Protein AF-A0A0D2M5P1-F1 (afdb_monomer)

Structure (mmCIF, N/CA/C/O backbone):
data_AF-A0A0D2M5P1-F1
#
_entry.id   AF-A0A0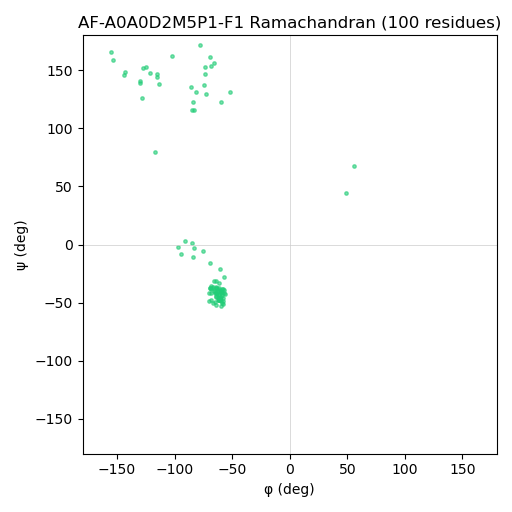D2M5P1-F1
#
loop_
_atom_site.group_PDB
_atom_site.id
_atom_site.type_symbol
_atom_site.label_atom_id
_atom_site.label_alt_id
_atom_site.label_comp_id
_atom_site.label_asym_id
_atom_site.label_entity_id
_atom_site.label_seq_id
_atom_site.pdbx_PDB_ins_code
_atom_site.Cartn_x
_atom_site.Cartn_y
_atom_site.Cartn_z
_atom_site.occupancy
_atom_site.B_iso_or_equiv
_atom_site.auth_seq_id
_atom_site.auth_comp_id
_atom_site.auth_asym_id
_atom_site.auth_atom_id
_atom_site.pdbx_PDB_model_num
ATOM 1 N N . MET A 1 1 ? 23.051 -18.356 -11.219 1.00 58.88 1 MET A N 1
ATOM 2 C CA . MET A 1 1 ? 22.922 -16.891 -11.052 1.00 58.88 1 MET A CA 1
ATOM 3 C C . MET A 1 1 ? 21.450 -16.553 -11.251 1.00 58.88 1 MET A C 1
ATOM 5 O O . MET A 1 1 ? 20.928 -16.833 -12.315 1.00 58.88 1 MET A O 1
ATOM 9 N N . TRP A 1 2 ? 20.755 -16.108 -10.205 1.00 84.94 2 TRP A N 1
ATOM 10 C CA . TRP A 1 2 ? 19.287 -16.011 -10.162 1.00 84.94 2 TRP A CA 1
ATOM 11 C C . TRP A 1 2 ? 18.900 -14.527 -10.010 1.00 84.94 2 TRP A C 1
ATOM 13 O O . TRP A 1 2 ? 18.666 -14.051 -8.899 1.00 84.94 2 TRP A O 1
ATOM 23 N N . GLN A 1 3 ? 18.926 -13.772 -11.113 1.00 93.75 3 GLN A N 1
ATOM 24 C CA . GLN A 1 3 ? 18.680 -12.322 -11.137 1.00 93.75 3 GLN A CA 1
ATOM 25 C C . GLN A 1 3 ? 17.603 -11.949 -12.164 1.00 93.75 3 GLN A C 1
ATOM 27 O O . GLN A 1 3 ? 17.458 -12.617 -13.185 1.00 93.75 3 GLN A O 1
ATOM 32 N N . ALA A 1 4 ? 16.895 -10.851 -11.902 1.00 93.56 4 ALA A N 1
ATOM 33 C CA . ALA A 1 4 ? 15.938 -10.222 -12.804 1.00 93.56 4 ALA A CA 1
ATOM 34 C C . ALA A 1 4 ? 16.333 -8.770 -13.090 1.00 93.56 4 ALA A C 1
ATOM 36 O O . ALA A 1 4 ? 16.881 -8.085 -12.226 1.00 93.56 4 ALA A O 1
ATOM 37 N N . LEU A 1 5 ? 16.023 -8.290 -14.295 1.00 93.56 5 LEU A N 1
ATOM 38 C CA . LEU A 1 5 ? 16.089 -6.871 -14.639 1.00 93.56 5 LEU A CA 1
ATOM 39 C C . LEU A 1 5 ? 14.790 -6.200 -14.174 1.00 93.56 5 LEU A C 1
ATOM 41 O O . LEU A 1 5 ? 13.720 -6.545 -14.667 1.00 93.56 5 LEU A O 1
ATOM 45 N N . VAL A 1 6 ? 14.884 -5.271 -13.227 1.00 94.06 6 VAL A N 1
ATOM 46 C CA . VAL A 1 6 ? 13.742 -4.589 -12.602 1.00 94.06 6 VAL A CA 1
ATOM 47 C C . VAL A 1 6 ? 13.755 -3.111 -12.985 1.00 94.06 6 VAL A C 1
ATOM 49 O O . VAL A 1 6 ? 14.809 -2.472 -13.007 1.00 94.06 6 VAL A O 1
ATOM 52 N N . ASP A 1 7 ? 12.581 -2.567 -13.294 1.00 93.19 7 ASP A N 1
ATOM 53 C CA . ASP A 1 7 ? 12.378 -1.170 -13.679 1.00 93.19 7 ASP A CA 1
ATOM 54 C C . ASP A 1 7 ? 11.054 -0.653 -13.096 1.00 93.19 7 ASP A C 1
ATOM 56 O O . ASP A 1 7 ? 10.110 -1.425 -12.923 1.00 93.19 7 ASP A O 1
ATOM 60 N N . ALA A 1 8 ? 10.998 0.638 -12.774 1.00 90.75 8 ALA A N 1
ATOM 61 C CA . ALA A 1 8 ? 9.830 1.317 -12.214 1.00 90.75 8 ALA A CA 1
ATOM 62 C C . ALA A 1 8 ? 9.867 2.818 -12.573 1.00 90.75 8 ALA A C 1
ATOM 64 O O . ALA A 1 8 ? 10.943 3.348 -12.874 1.00 90.75 8 ALA A O 1
ATOM 65 N N . PRO A 1 9 ? 8.733 3.547 -12.549 1.00 89.94 9 PRO A N 1
ATOM 66 C CA . PRO A 1 9 ? 8.713 4.968 -12.909 1.00 89.94 9 PRO A CA 1
ATOM 67 C C . PRO A 1 9 ? 9.666 5.817 -12.056 1.00 89.94 9 PRO A C 1
ATOM 69 O O . PRO A 1 9 ? 10.407 6.641 -12.592 1.00 89.94 9 PRO A O 1
ATOM 72 N N . ASP A 1 10 ? 9.708 5.551 -10.753 1.00 90.56 10 ASP A N 1
ATOM 73 C CA . ASP A 1 10 ? 10.474 6.255 -9.720 1.00 90.56 10 ASP A CA 1
ATOM 74 C C . ASP A 1 10 ? 11.880 5.678 -9.474 1.00 90.56 10 ASP A C 1
ATOM 76 O O . ASP A 1 10 ? 12.612 6.174 -8.620 1.00 90.56 10 ASP A O 1
ATOM 80 N N . MET A 1 11 ? 12.293 4.662 -10.239 1.00 90.19 11 MET A N 1
ATOM 81 C CA . MET A 1 11 ? 13.579 3.984 -10.067 1.00 90.19 11 MET A CA 1
ATOM 82 C C . MET A 1 11 ? 14.400 3.983 -11.362 1.00 90.19 11 MET A C 1
ATOM 84 O O . MET A 1 11 ? 13.867 4.029 -12.473 1.00 90.19 11 MET A O 1
ATOM 88 N N . VAL A 1 12 ? 15.726 3.923 -11.236 1.00 91.31 12 VAL A N 1
ATOM 89 C CA . VAL A 1 12 ? 16.615 3.620 -12.364 1.00 91.31 12 VAL A CA 1
ATOM 90 C C . VAL A 1 12 ? 16.647 2.105 -12.566 1.00 91.31 12 VAL A C 1
ATOM 92 O O . VAL A 1 12 ? 16.835 1.353 -11.611 1.00 91.31 12 VAL A O 1
ATOM 95 N N . ARG A 1 13 ? 16.471 1.657 -13.811 1.00 94.25 13 ARG A N 1
ATOM 96 C CA . ARG A 1 13 ? 16.515 0.241 -14.188 1.00 94.25 13 ARG A CA 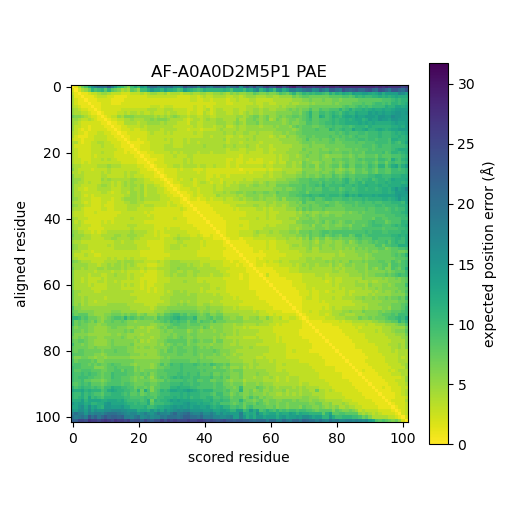1
ATOM 97 C C . ARG A 1 13 ? 17.791 -0.435 -13.681 1.00 94.25 13 ARG A C 1
ATOM 99 O O . ARG A 1 13 ? 18.889 0.050 -13.941 1.00 94.25 13 ARG A O 1
ATOM 106 N N . GLY A 1 14 ? 17.650 -1.590 -13.034 1.00 93.56 14 GLY A N 1
ATOM 107 C CA . GLY A 1 14 ? 18.778 -2.318 -12.456 1.00 93.56 14 GLY A CA 1
ATOM 108 C C . GLY A 1 14 ? 18.522 -3.812 -12.300 1.00 93.56 14 GLY A C 1
ATOM 109 O O . GLY A 1 14 ? 17.394 -4.287 -12.404 1.00 93.56 14 GLY A O 1
ATOM 110 N N . GLN A 1 15 ? 19.587 -4.577 -12.066 1.00 94.50 15 GLN A N 1
ATOM 111 C CA . GLN A 1 15 ? 19.484 -6.010 -11.793 1.00 94.50 15 GLN A CA 1
ATOM 112 C C . GLN A 1 15 ? 19.241 -6.261 -10.300 1.00 94.50 15 GLN A C 1
ATOM 114 O O . GLN A 1 15 ? 19.906 -5.680 -9.444 1.00 94.50 15 GLN A O 1
ATOM 119 N N . MET A 1 16 ? 18.319 -7.165 -9.975 1.00 94.62 16 MET A N 1
ATOM 120 C CA . MET A 1 16 ? 18.005 -7.567 -8.605 1.00 94.62 16 MET A CA 1
ATOM 121 C C . MET A 1 16 ? 18.003 -9.088 -8.466 1.00 94.62 16 MET A C 1
ATOM 123 O O . MET A 1 16 ? 17.543 -9.813 -9.342 1.00 94.62 16 MET A O 1
ATOM 127 N N . ASN A 1 17 ? 18.521 -9.583 -7.343 1.00 95.50 17 ASN A N 1
ATOM 128 C CA . ASN A 1 17 ? 18.492 -11.006 -7.015 1.00 95.50 17 ASN A CA 1
ATOM 129 C C . ASN A 1 17 ? 17.077 -11.418 -6.579 1.00 95.50 17 ASN A C 1
ATOM 131 O O . ASN A 1 17 ? 16.467 -10.720 -5.766 1.00 95.50 17 ASN A O 1
ATOM 135 N N . PHE A 1 18 ? 16.591 -12.572 -7.046 1.00 93.75 18 PHE A N 1
ATOM 136 C CA . PHE A 1 18 ? 15.265 -13.082 -6.684 1.00 93.75 18 PHE A CA 1
ATOM 137 C C . PHE A 1 18 ? 15.071 -13.255 -5.172 1.00 93.75 18 PHE A C 1
ATOM 139 O O . PHE A 1 18 ? 13.967 -13.057 -4.686 1.00 93.75 18 PHE A O 1
ATOM 146 N N . LYS A 1 19 ? 16.136 -13.504 -4.394 1.00 94.19 19 LYS A N 1
ATOM 147 C CA . LYS A 1 19 ? 16.048 -13.580 -2.919 1.00 94.19 19 LYS A CA 1
ATOM 148 C C . LYS A 1 19 ? 15.558 -12.287 -2.247 1.00 94.19 19 LYS A C 1
ATOM 150 O O . LYS A 1 19 ? 15.130 -12.329 -1.101 1.00 94.19 19 LYS A O 1
ATOM 155 N N . ARG A 1 20 ? 15.667 -11.136 -2.922 1.00 93.19 20 ARG A N 1
ATOM 156 C CA . ARG A 1 20 ? 15.208 -9.827 -2.419 1.00 93.19 20 ARG A CA 1
ATOM 157 C C . ARG A 1 20 ? 13.821 -9.439 -2.937 1.00 93.19 20 ARG A C 1
ATOM 159 O O . ARG A 1 20 ? 13.343 -8.362 -2.596 1.00 93.19 20 ARG A O 1
ATOM 166 N N . LEU A 1 21 ? 13.220 -10.264 -3.792 1.00 92.81 21 LEU A N 1
ATOM 167 C CA . LEU A 1 21 ? 11.960 -9.979 -4.463 1.00 92.81 21 LEU A CA 1
ATOM 168 C C . LEU A 1 21 ? 10.889 -10.964 -4.000 1.00 92.81 21 LEU A C 1
ATOM 170 O O . LEU A 1 21 ? 11.148 -12.142 -3.773 1.00 92.81 21 LEU A O 1
ATOM 174 N N . THR A 1 22 ? 9.662 -10.476 -3.894 1.00 93.38 22 THR A N 1
ATOM 175 C CA . THR A 1 22 ? 8.474 -11.307 -3.713 1.00 93.38 22 THR A CA 1
ATOM 176 C C . THR A 1 22 ? 7.478 -10.881 -4.775 1.00 93.38 22 THR A C 1
ATOM 178 O O . THR A 1 22 ? 7.219 -9.687 -4.924 1.00 93.38 22 THR A O 1
ATOM 181 N N . LEU A 1 23 ? 6.989 -11.841 -5.556 1.00 92.94 23 LEU A N 1
ATOM 182 C CA . LEU A 1 23 ? 6.065 -11.562 -6.648 1.00 92.94 23 LEU A CA 1
ATOM 183 C C . LEU A 1 23 ? 4.677 -11.230 -6.097 1.00 92.94 23 LEU A C 1
ATOM 185 O O . LEU A 1 23 ? 4.270 -11.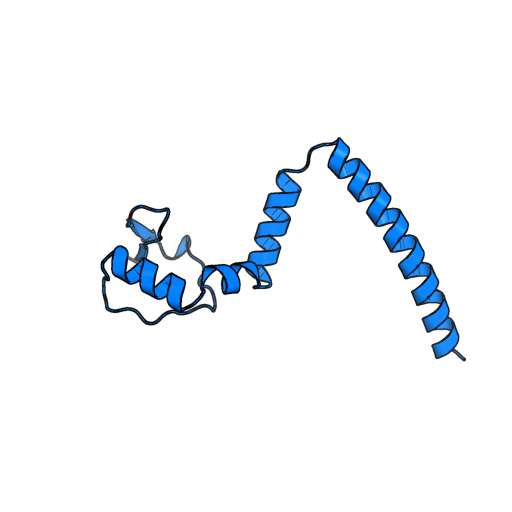744 -5.056 1.00 92.94 23 LEU A O 1
ATOM 189 N N . THR A 1 24 ? 3.974 -10.351 -6.801 1.00 93.06 24 THR A N 1
ATOM 190 C CA . THR A 1 24 ? 2.567 -10.030 -6.555 1.00 93.06 24 THR A CA 1
ATOM 191 C C . THR A 1 24 ? 1.702 -10.745 -7.592 1.00 93.06 24 THR A C 1
ATOM 193 O O . THR A 1 24 ? 2.191 -11.138 -8.649 1.00 93.06 24 THR A O 1
ATOM 196 N N . ASP A 1 25 ? 0.403 -10.870 -7.322 1.00 91.50 25 ASP A N 1
ATOM 197 C CA . ASP A 1 25 ? -0.549 -11.473 -8.270 1.00 91.50 25 ASP A CA 1
ATOM 198 C C . ASP A 1 25 ? -0.907 -10.535 -9.443 1.00 91.50 25 ASP A C 1
ATOM 200 O O . ASP A 1 25 ? -1.627 -10.915 -10.365 1.00 91.50 25 ASP A O 1
ATOM 204 N N . ILE A 1 26 ? -0.431 -9.284 -9.416 1.00 93.75 26 ILE A N 1
ATOM 205 C CA . ILE A 1 26 ? -0.718 -8.281 -10.445 1.00 93.75 26 ILE A CA 1
ATOM 206 C C . ILE A 1 26 ? 0.275 -8.459 -11.589 1.00 93.75 26 ILE A C 1
ATOM 208 O O . ILE A 1 26 ? 1.471 -8.222 -11.430 1.00 93.75 26 ILE A O 1
ATOM 212 N N . THR A 1 27 ? -0.237 -8.822 -12.760 1.00 93.25 27 THR A N 1
ATOM 213 C CA . THR A 1 27 ? 0.556 -9.018 -13.974 1.00 93.25 27 THR A CA 1
ATOM 214 C C . THR A 1 27 ? 0.176 -7.995 -15.044 1.00 93.25 27 THR A C 1
ATOM 216 O O . THR A 1 27 ? -0.971 -7.550 -15.125 1.00 93.25 27 THR A O 1
ATOM 219 N N . ILE A 1 28 ? 1.161 -7.592 -15.847 1.00 93.12 28 ILE A N 1
ATOM 220 C CA . ILE A 1 28 ? 0.983 -6.755 -17.037 1.00 93.12 28 ILE A CA 1
ATOM 221 C C . ILE A 1 28 ? 1.699 -7.415 -18.206 1.00 93.12 28 ILE A C 1
ATOM 223 O O . ILE A 1 28 ? 2.808 -7.925 -18.039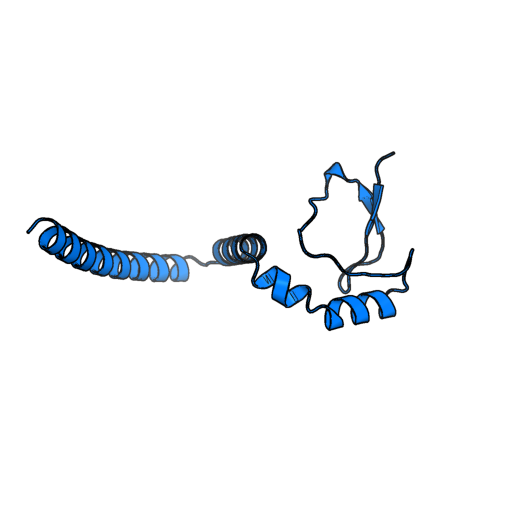 1.00 93.12 28 ILE A O 1
ATOM 227 N N . ASP A 1 29 ? 1.071 -7.401 -19.377 1.00 92.75 29 ASP A N 1
ATOM 228 C CA . ASP A 1 29 ? 1.698 -7.908 -20.591 1.00 92.75 29 ASP A CA 1
ATOM 229 C C . ASP A 1 29 ? 2.574 -6.817 -21.217 1.00 92.75 29 ASP A C 1
ATOM 231 O O . ASP A 1 29 ? 2.118 -5.701 -21.481 1.00 92.75 29 ASP A O 1
ATOM 235 N N . ILE A 1 30 ? 3.859 -7.123 -21.390 1.00 93.12 30 ILE A N 1
ATOM 236 C CA . ILE A 1 30 ? 4.875 -6.197 -21.892 1.00 93.12 30 ILE A CA 1
ATOM 237 C C . ILE A 1 30 ? 5.876 -6.945 -22.780 1.00 93.12 30 ILE A C 1
ATOM 239 O O . ILE A 1 30 ? 6.226 -8.093 -22.494 1.00 93.12 30 ILE A O 1
ATOM 243 N N . PRO A 1 31 ? 6.413 -6.298 -23.832 1.00 91.94 31 PRO A N 1
ATOM 244 C CA . PRO A 1 31 ? 7.443 -6.912 -24.659 1.00 91.94 31 PRO A CA 1
ATOM 245 C C . PRO A 1 31 ? 8.731 -7.132 -23.857 1.00 91.94 31 PRO A C 1
ATOM 247 O O . PRO 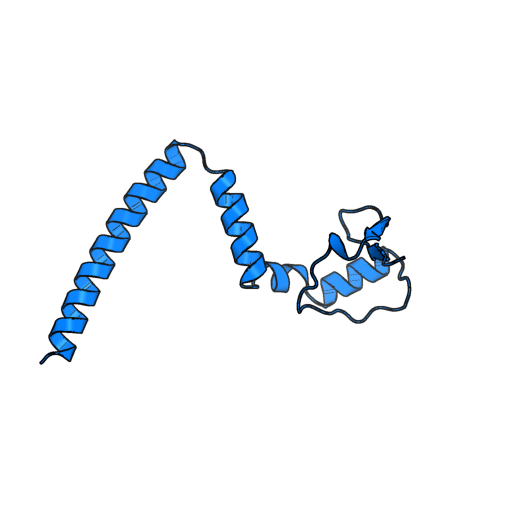A 1 31 ? 9.016 -6.425 -22.887 1.00 91.94 31 PRO A O 1
ATOM 250 N N . ARG A 1 32 ? 9.559 -8.088 -24.293 1.00 90.88 32 ARG A N 1
ATOM 251 C CA . ARG A 1 32 ? 10.858 -8.370 -23.667 1.00 90.88 32 ARG A CA 1
ATOM 252 C C . ARG A 1 32 ? 11.758 -7.128 -23.717 1.00 90.88 32 ARG A C 1
ATOM 254 O O . ARG A 1 32 ? 12.075 -6.637 -24.792 1.00 90.88 32 ARG A O 1
ATOM 261 N N . VAL A 1 33 ? 12.215 -6.674 -22.546 1.00 90.00 33 VAL A N 1
ATOM 262 C CA . VAL A 1 33 ? 13.070 -5.479 -22.367 1.00 90.00 33 VAL A CA 1
ATOM 263 C C . VAL A 1 33 ? 12.422 -4.214 -22.971 1.00 90.00 33 VAL A C 1
ATOM 265 O O . VAL A 1 33 ? 12.927 -3.645 -23.940 1.00 90.00 33 VAL A O 1
ATOM 268 N N . PRO A 1 34 ? 11.305 -3.726 -22.400 1.00 91.38 34 PRO A N 1
ATOM 269 C CA . PRO A 1 34 ? 10.636 -2.532 -22.911 1.00 91.38 34 PRO A CA 1
ATOM 270 C C . PRO A 1 34 ? 11.474 -1.269 -22.655 1.00 91.38 34 PRO A C 1
ATOM 272 O O . PRO A 1 34 ? 12.336 -1.240 -21.773 1.00 91.38 34 PRO A O 1
ATOM 275 N N . LYS A 1 35 ? 11.205 -0.176 -23.379 1.00 92.25 35 LYS A N 1
ATOM 276 C CA . LYS A 1 35 ? 11.701 1.162 -23.001 1.00 92.25 35 LYS A CA 1
ATOM 277 C C . LYS A 1 35 ? 10.905 1.685 -21.799 1.00 92.25 35 LYS A C 1
ATOM 279 O O . LYS A 1 35 ? 9.737 1.339 -21.639 1.00 92.25 35 LYS A O 1
ATOM 284 N N . LYS A 1 36 ? 11.507 2.562 -20.985 1.00 92.31 36 LYS A N 1
ATOM 285 C CA . LYS A 1 36 ? 10.867 3.092 -19.765 1.00 92.31 36 LYS A CA 1
ATOM 286 C C . LYS A 1 36 ? 9.525 3.782 -20.049 1.00 92.31 36 LYS A C 1
ATOM 288 O O . LYS A 1 36 ? 8.568 3.558 -19.322 1.00 92.31 36 LYS A O 1
ATOM 293 N N . LYS A 1 37 ? 9.425 4.530 -21.155 1.00 92.94 37 LYS A N 1
ATOM 294 C CA . LYS A 1 37 ? 8.170 5.165 -21.597 1.00 92.94 37 LYS A CA 1
ATOM 295 C C . LYS A 1 37 ? 7.043 4.142 -21.811 1.00 92.94 37 LYS A C 1
ATOM 297 O O . LYS A 1 37 ? 5.978 4.280 -21.229 1.00 92.94 37 LYS A O 1
ATOM 302 N N . THR A 1 38 ? 7.312 3.080 -22.570 1.00 93.06 38 THR A N 1
ATOM 303 C CA . THR A 1 38 ? 6.338 2.011 -22.850 1.00 93.06 38 THR A CA 1
ATOM 304 C C . THR A 1 38 ? 5.916 1.268 -21.583 1.00 93.06 38 THR A C 1
ATOM 306 O O . THR A 1 38 ? 4.750 0.916 -21.441 1.00 93.06 38 THR A O 1
ATOM 309 N N . LEU A 1 39 ? 6.849 1.049 -20.649 1.00 92.44 39 LEU A N 1
ATOM 310 C CA . LEU A 1 39 ? 6.547 0.425 -19.360 1.00 92.44 39 LEU A CA 1
ATOM 311 C C . LEU A 1 39 ? 5.596 1.287 -18.518 1.00 92.44 39 LEU A C 1
ATOM 313 O O . LEU A 1 39 ? 4.637 0.758 -17.966 1.00 92.44 39 LEU A O 1
ATOM 317 N N . ILE A 1 40 ? 5.847 2.598 -18.436 1.00 92.62 40 ILE A N 1
ATOM 318 C CA . ILE A 1 40 ? 4.993 3.533 -17.688 1.00 92.62 40 ILE A CA 1
ATOM 319 C C . ILE A 1 40 ? 3.583 3.548 -18.290 1.00 92.62 40 ILE A C 1
ATOM 321 O O . ILE A 1 40 ? 2.617 3.340 -17.563 1.00 92.62 40 ILE A O 1
ATOM 325 N N . GLU A 1 41 ? 3.468 3.675 -19.616 1.00 93.31 41 GLU A N 1
ATOM 326 C CA . GLU A 1 41 ? 2.175 3.648 -20.313 1.00 93.31 41 GLU A CA 1
ATOM 327 C C . GLU A 1 41 ? 1.410 2.334 -20.080 1.00 93.31 41 GLU A C 1
ATOM 329 O O . GLU A 1 41 ? 0.200 2.351 -19.864 1.00 93.31 41 GLU A O 1
ATOM 334 N N . ALA A 1 42 ? 2.091 1.182 -20.106 1.00 93.56 42 ALA A N 1
ATOM 335 C CA . ALA A 1 42 ? 1.467 -0.112 -19.825 1.00 93.56 42 ALA A CA 1
ATOM 336 C C . ALA A 1 42 ? 0.991 -0.215 -18.365 1.00 93.56 42 ALA A C 1
ATOM 338 O O . ALA A 1 42 ? -0.096 -0.729 -18.098 1.00 93.56 42 ALA A O 1
ATOM 339 N N . MET A 1 43 ? 1.781 0.306 -17.424 1.00 92.56 43 MET A N 1
ATOM 340 C CA . MET A 1 43 ? 1.460 0.280 -15.999 1.00 92.56 43 MET A CA 1
ATOM 341 C C . MET A 1 43 ? 0.277 1.194 -15.647 1.00 92.56 43 MET A C 1
ATOM 343 O O . MET A 1 43 ? -0.555 0.820 -14.817 1.00 92.56 43 MET A O 1
ATOM 347 N N . GLU A 1 44 ? 0.181 2.354 -16.300 1.00 92.50 44 GLU A N 1
ATOM 348 C CA . GLU A 1 44 ? -0.955 3.277 -16.197 1.00 92.50 44 GLU A CA 1
ATOM 349 C C . GLU A 1 44 ? -2.220 2.679 -16.824 1.00 92.50 44 GLU A C 1
ATOM 351 O O . GLU A 1 44 ? -3.260 2.643 -16.172 1.00 92.50 44 GLU A O 1
ATOM 356 N N . LYS A 1 45 ? -2.130 2.120 -18.041 1.00 93.62 45 LYS A N 1
ATOM 357 C CA . LYS A 1 45 ? -3.265 1.455 -18.714 1.00 93.62 45 LYS A CA 1
ATOM 358 C C . LYS A 1 45 ? -3.832 0.289 -17.908 1.00 93.62 45 LYS A C 1
ATOM 360 O O . LYS A 1 45 ? -5.040 0.076 -17.898 1.00 93.62 45 LYS A O 1
ATOM 365 N N . ALA A 1 46 ? -2.970 -0.477 -17.245 1.00 92.50 46 ALA A N 1
ATOM 366 C CA . ALA A 1 46 ? -3.384 -1.609 -16.423 1.00 92.50 46 ALA A CA 1
ATOM 367 C C . ALA A 1 46 ? -3.825 -1.214 -15.002 1.00 92.50 46 ALA A C 1
ATOM 369 O O . ALA A 1 46 ? -4.247 -2.092 -14.240 1.00 92.50 46 ALA A O 1
ATOM 370 N N . ASP A 1 47 ? -3.728 0.070 -14.649 1.00 93.12 47 ASP A N 1
ATOM 371 C CA . ASP A 1 47 ? -4.029 0.633 -13.334 1.00 93.12 47 ASP A CA 1
ATOM 372 C C . ASP A 1 47 ? -3.376 -0.135 -12.167 1.00 93.12 47 ASP A C 1
ATOM 374 O O . ASP A 1 47 ? -3.986 -0.467 -11.144 1.00 93.12 47 ASP A O 1
ATOM 378 N N . VAL A 1 48 ? -2.096 -0.484 -12.345 1.00 92.88 48 VAL A N 1
ATOM 379 C CA . VAL A 1 48 ? -1.350 -1.332 -11.399 1.00 92.88 48 VAL A CA 1
ATOM 380 C C . VAL A 1 48 ? -1.264 -0.683 -10.022 1.00 92.88 48 VAL A C 1
ATOM 382 O O . VAL A 1 48 ? -1.370 -1.374 -9.009 1.00 92.88 48 VAL A O 1
ATOM 385 N N . LYS A 1 49 ? -1.100 0.643 -9.968 1.00 90.81 49 LYS A N 1
ATOM 386 C CA . LYS A 1 49 ? -0.952 1.375 -8.708 1.00 90.81 49 LYS A CA 1
ATOM 387 C C . LYS A 1 49 ? -2.222 1.296 -7.864 1.00 90.81 49 LYS A C 1
ATOM 389 O O . LYS A 1 49 ? -2.131 0.914 -6.699 1.00 90.81 49 LYS A O 1
ATOM 394 N N . ASN A 1 50 ? -3.395 1.566 -8.435 1.00 93.12 50 ASN A N 1
ATOM 395 C CA . ASN A 1 50 ? -4.636 1.491 -7.666 1.00 93.12 50 ASN A CA 1
ATOM 396 C C . ASN A 1 50 ? -4.977 0.043 -7.297 1.00 93.12 50 ASN A C 1
ATOM 398 O O . ASN A 1 50 ? -5.416 -0.221 -6.176 1.00 93.12 50 ASN A O 1
ATOM 402 N N . LYS A 1 51 ? -4.718 -0.928 -8.186 1.00 94.25 51 LYS A N 1
ATOM 403 C CA . LYS A 1 51 ? -4.859 -2.361 -7.864 1.00 94.25 51 LYS A CA 1
ATOM 404 C C . LYS A 1 51 ? -3.950 -2.775 -6.707 1.00 94.25 51 LYS A C 1
ATOM 406 O O . LYS A 1 51 ? -4.378 -3.497 -5.809 1.00 94.25 51 LYS A O 1
ATOM 411 N N . TRP A 1 52 ? -2.717 -2.277 -6.678 1.00 93.88 52 TRP A N 1
ATOM 412 C CA . TRP A 1 52 ? -1.790 -2.526 -5.581 1.00 93.88 52 TRP A CA 1
ATOM 413 C C . TRP A 1 52 ? -2.263 -1.883 -4.276 1.00 93.88 52 TRP A C 1
ATOM 415 O O . TRP A 1 52 ? -2.364 -2.571 -3.261 1.00 93.88 52 TRP A O 1
ATOM 425 N N . GLU A 1 53 ? -2.611 -0.596 -4.291 1.00 93.00 53 GLU A N 1
ATOM 426 C CA . GLU A 1 53 ? -3.068 0.134 -3.102 1.00 93.00 53 GLU A CA 1
ATOM 427 C C . GLU A 1 53 ? -4.387 -0.416 -2.543 1.00 93.00 53 GLU A C 1
ATOM 429 O O . GLU A 1 53 ? -4.594 -0.410 -1.328 1.00 93.00 53 GLU A O 1
ATOM 434 N N . SER A 1 54 ? -5.255 -0.943 -3.409 1.00 93.12 54 SER A N 1
ATOM 435 C CA . SER A 1 54 ? -6.495 -1.618 -3.029 1.00 93.12 54 SER A CA 1
ATOM 436 C C . SER A 1 54 ? -6.307 -3.092 -2.673 1.00 93.12 54 SER A C 1
ATOM 438 O O . SER A 1 54 ? -7.219 -3.671 -2.091 1.00 93.12 54 SER A O 1
ATOM 440 N N . SER A 1 55 ? -5.156 -3.716 -2.920 1.00 94.62 55 SER A N 1
ATOM 441 C CA . SER A 1 55 ? -4.905 -5.099 -2.495 1.00 94.62 55 SER A CA 1
ATOM 442 C C . SER A 1 55 ? -4.810 -5.213 -0.966 1.00 94.62 55 SER A C 1
ATOM 444 O O . SER A 1 55 ? -4.444 -4.263 -0.271 1.00 94.62 55 SER A O 1
ATOM 446 N N . SER A 1 56 ? -5.126 -6.383 -0.403 1.00 94.06 56 SER A N 1
ATOM 447 C CA . SER A 1 56 ? -4.998 -6.623 1.046 1.00 94.06 56 SER A CA 1
ATOM 448 C C . SER A 1 56 ? -3.554 -6.427 1.530 1.00 94.06 56 SER A C 1
ATOM 450 O O . SER A 1 56 ? -3.321 -5.829 2.585 1.00 94.06 56 SER A O 1
ATOM 452 N N . TRP A 1 57 ? -2.581 -6.875 0.732 1.00 94.25 57 TRP A N 1
ATOM 453 C CA . TRP A 1 57 ? -1.160 -6.743 1.026 1.00 94.25 57 TRP A CA 1
ATOM 454 C C . TRP A 1 57 ? -0.677 -5.291 0.933 1.00 94.25 57 TRP A C 1
ATOM 456 O O . TRP A 1 57 ? -0.072 -4.789 1.886 1.00 94.25 57 TRP A O 1
ATOM 466 N N . GLY A 1 58 ? -1.010 -4.578 -0.146 1.00 93.75 58 GLY A N 1
ATOM 467 C CA . GLY A 1 58 ? -0.686 -3.159 -0.294 1.00 93.75 58 GLY A CA 1
ATOM 468 C C . GLY A 1 58 ? -1.306 -2.314 0.820 1.00 93.75 58 GLY A C 1
ATOM 469 O O . GLY A 1 58 ? -0.598 -1.551 1.482 1.00 93.75 58 GLY A O 1
ATOM 470 N N . ARG A 1 59 ? -2.588 -2.539 1.148 1.00 94.94 59 ARG A N 1
ATOM 471 C CA . ARG A 1 59 ? -3.253 -1.897 2.298 1.00 94.94 59 ARG A CA 1
ATOM 472 C C . ARG A 1 59 ? -2.513 -2.155 3.610 1.00 94.94 59 ARG A C 1
ATOM 474 O O . ARG A 1 59 ? -2.336 -1.226 4.398 1.00 94.94 59 ARG A O 1
ATOM 481 N N . LYS A 1 60 ? -2.048 -3.387 3.851 1.00 95.62 60 LYS A N 1
ATOM 482 C CA . LYS A 1 60 ? -1.283 -3.742 5.058 1.00 95.62 60 LYS A CA 1
ATOM 483 C C . LYS A 1 60 ? 0.014 -2.934 5.164 1.00 95.62 60 LYS A C 1
ATOM 485 O O . LYS A 1 60 ? 0.282 -2.371 6.227 1.00 95.62 60 LYS A O 1
ATOM 490 N N . LEU A 1 61 ? 0.781 -2.831 4.078 1.00 94.88 61 LEU A N 1
ATOM 491 C CA . LEU A 1 61 ? 2.026 -2.054 4.041 1.00 94.88 61 LEU A CA 1
ATOM 492 C C . LEU A 1 61 ? 1.774 -0.552 4.232 1.00 94.88 61 LEU A C 1
ATOM 494 O O . LEU A 1 61 ? 2.477 0.099 5.007 1.00 94.88 61 LEU A O 1
ATOM 498 N N . ILE A 1 62 ? 0.730 -0.007 3.602 1.00 94.75 62 ILE A N 1
ATOM 499 C CA . ILE A 1 6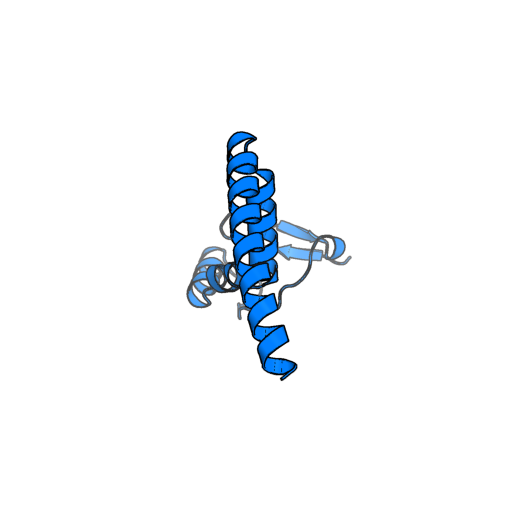2 ? 0.332 1.400 3.769 1.00 94.75 62 ILE A CA 1
ATOM 500 C C . ILE A 1 62 ? -0.037 1.686 5.228 1.00 94.75 62 ILE A C 1
ATOM 502 O O . ILE A 1 62 ? 0.423 2.674 5.801 1.00 94.75 62 ILE A O 1
ATOM 506 N N . VAL A 1 63 ? -0.833 0.817 5.861 1.00 94.50 63 VAL A N 1
ATOM 507 C CA . VAL A 1 63 ? -1.197 0.952 7.279 1.00 94.50 63 VAL A CA 1
ATOM 508 C C . VAL A 1 63 ? 0.039 0.878 8.172 1.00 94.50 63 VAL A C 1
ATOM 510 O O . VAL A 1 63 ? 0.158 1.680 9.097 1.00 94.50 63 VAL A O 1
ATOM 513 N N . GLN A 1 64 ? 0.976 -0.034 7.903 1.00 95.94 64 GLN A N 1
ATOM 514 C CA . GLN A 1 64 ? 2.224 -0.134 8.662 1.00 95.94 64 GLN A CA 1
ATOM 515 C C . GLN A 1 64 ? 3.045 1.158 8.564 1.00 95.94 64 GLN A C 1
ATOM 517 O O . GLN A 1 64 ? 3.454 1.695 9.593 1.00 95.94 64 GLN A O 1
ATOM 522 N N . LYS A 1 65 ? 3.208 1.703 7.351 1.00 95.75 65 LYS A N 1
ATOM 523 C CA . LYS A 1 65 ? 3.911 2.972 7.118 1.00 95.75 65 LYS A CA 1
ATOM 524 C C . LYS A 1 65 ? 3.236 4.139 7.841 1.00 95.75 65 LYS A C 1
ATOM 526 O O . LYS A 1 65 ? 3.908 4.888 8.542 1.00 95.75 65 LYS A O 1
ATOM 531 N N . ARG A 1 66 ? 1.905 4.252 7.745 1.00 94.31 66 ARG A N 1
ATOM 532 C CA . ARG A 1 66 ? 1.123 5.282 8.456 1.00 94.31 66 ARG A CA 1
ATOM 533 C C . ARG A 1 66 ? 1.259 5.168 9.969 1.00 94.31 66 ARG A C 1
ATOM 535 O O . ARG A 1 66 ? 1.349 6.180 10.644 1.00 94.31 66 ARG A O 1
ATOM 542 N N . ARG A 1 67 ? 1.279 3.948 10.517 1.00 93.50 67 ARG A N 1
ATOM 543 C CA . ARG A 1 67 ? 1.459 3.728 11.962 1.00 93.50 67 ARG A CA 1
ATOM 544 C C . ARG A 1 67 ? 2.856 4.114 12.434 1.00 93.50 67 ARG A C 1
ATOM 546 O O . ARG A 1 67 ? 2.972 4.655 13.528 1.00 93.50 67 ARG A O 1
ATOM 553 N N . ALA A 1 68 ? 3.880 3.858 11.622 1.00 95.19 68 ALA A N 1
ATOM 554 C CA . ALA A 1 68 ? 5.248 4.271 11.917 1.00 95.19 68 ALA A CA 1
ATOM 555 C C . ALA A 1 68 ? 5.410 5.802 11.920 1.00 95.19 68 ALA A C 1
ATOM 557 O O . ALA A 1 68 ? 6.198 6.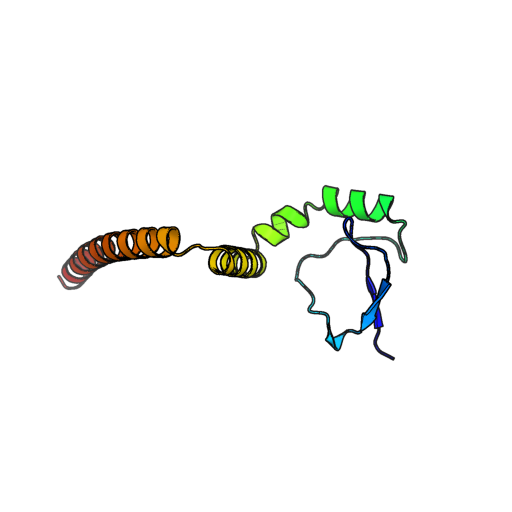319 12.701 1.00 95.19 68 ALA A O 1
ATOM 558 N N . SER A 1 69 ? 4.634 6.530 11.107 1.00 94.94 69 SER A N 1
ATOM 559 C CA . SER A 1 69 ? 4.680 7.998 11.041 1.00 94.94 69 SER A CA 1
ATOM 560 C C . SER A 1 69 ? 3.827 8.721 12.094 1.00 94.94 69 SER A C 1
ATOM 562 O O . SER A 1 69 ? 3.762 9.946 12.070 1.00 94.94 69 SER A O 1
ATOM 564 N N .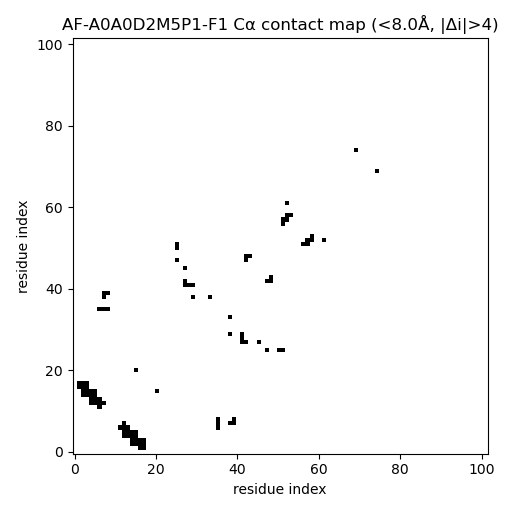 LEU A 1 70 ? 3.132 8.008 12.990 1.00 95.19 70 LEU A N 1
ATOM 565 C CA . LEU A 1 70 ? 2.287 8.641 14.009 1.00 95.19 70 LEU A CA 1
ATOM 566 C C . LEU A 1 70 ? 3.126 9.313 15.098 1.00 95.19 70 LEU A C 1
ATOM 568 O O . LEU A 1 70 ? 3.967 8.656 15.722 1.00 95.19 70 LEU A O 1
ATOM 572 N N . ASN A 1 71 ? 2.815 10.578 15.387 1.00 94.81 71 ASN A N 1
ATOM 573 C CA . ASN A 1 71 ? 3.320 11.278 16.567 1.00 94.81 71 ASN A CA 1
ATOM 574 C C . ASN A 1 71 ? 2.549 10.857 17.835 1.00 94.81 71 ASN A C 1
ATOM 576 O O . ASN A 1 71 ? 1.552 10.133 17.772 1.00 94.81 71 ASN A O 1
ATOM 580 N N . ASP A 1 72 ? 3.027 11.290 18.998 1.00 96.12 72 ASP A N 1
ATOM 581 C CA . ASP A 1 72 ? 2.460 10.886 20.287 1.00 96.12 72 ASP A CA 1
ATOM 582 C C . ASP A 1 72 ? 1.001 11.338 20.483 1.00 96.12 72 ASP A C 1
ATOM 584 O O . ASP A 1 72 ? 0.132 10.543 20.853 1.00 96.12 72 ASP A O 1
ATOM 588 N N . PHE A 1 73 ? 0.693 12.579 20.106 1.00 96.75 73 PHE A N 1
ATOM 589 C CA . PHE A 1 73 ? -0.659 13.123 20.201 1.00 96.75 73 PHE A CA 1
ATOM 590 C C . PHE A 1 73 ? -1.664 12.360 19.322 1.00 96.75 73 PHE A C 1
ATOM 592 O O . PHE A 1 73 ? -2.790 12.080 19.741 1.00 96.75 73 PHE A O 1
ATOM 599 N N . ASP A 1 74 ? -1.259 11.946 18.122 1.00 96.19 74 ASP A N 1
ATOM 600 C CA . ASP A 1 74 ? -2.094 11.143 17.231 1.00 96.19 74 ASP A CA 1
ATOM 601 C C . ASP A 1 74 ? -2.328 9.735 17.787 1.00 96.19 74 ASP A C 1
ATOM 603 O O . ASP A 1 74 ? -3.431 9.191 17.661 1.00 96.19 74 ASP A O 1
ATOM 607 N N . ARG A 1 75 ? -1.333 9.143 18.464 1.00 95.56 75 ARG A N 1
ATOM 608 C CA . ARG A 1 75 ? -1.515 7.861 19.165 1.00 95.56 75 ARG A CA 1
ATOM 609 C C . ARG A 1 75 ? -2.530 7.990 20.296 1.00 95.56 75 ARG A C 1
ATOM 611 O O . ARG A 1 75 ? -3.387 7.113 20.418 1.00 95.56 75 ARG A O 1
ATOM 618 N N . PHE A 1 76 ? -2.491 9.082 21.059 1.00 96.88 76 PHE A N 1
ATOM 619 C CA . PHE A 1 76 ? -3.477 9.361 22.104 1.00 96.88 76 PHE A CA 1
ATOM 620 C C . PHE A 1 76 ? -4.900 9.496 21.534 1.00 96.88 76 PHE A C 1
ATOM 622 O O . PHE A 1 76 ? -5.825 8.825 22.002 1.00 96.88 76 PHE A O 1
ATOM 629 N N . LYS A 1 77 ? -5.083 10.268 20.453 1.00 97.06 77 LYS A N 1
ATOM 630 C CA . LYS A 1 77 ? -6.383 10.375 19.759 1.00 97.06 77 LYS A CA 1
ATOM 631 C C . LYS A 1 77 ? -6.894 9.016 19.280 1.00 97.06 77 LYS A C 1
ATOM 633 O O . LYS A 1 77 ? -8.061 8.678 19.489 1.00 97.06 77 LYS A O 1
ATOM 638 N N . LEU A 1 78 ? -6.024 8.217 18.659 1.00 95.94 78 LEU A N 1
ATOM 639 C CA . LEU A 1 78 ? -6.374 6.880 18.178 1.00 95.94 78 LEU A CA 1
ATOM 640 C C . LEU A 1 78 ? -6.743 5.932 19.319 1.00 95.94 78 LEU A C 1
ATOM 642 O O . LEU A 1 78 ? -7.650 5.117 19.150 1.00 95.94 78 LEU A O 1
ATOM 646 N N . MET A 1 79 ? -6.064 6.020 20.463 1.00 97.19 79 MET A N 1
ATOM 647 C CA . MET A 1 79 ? -6.393 5.240 21.655 1.00 97.19 79 MET A CA 1
ATOM 648 C C . MET A 1 79 ? -7.819 5.544 22.124 1.00 97.19 79 MET A C 1
ATOM 650 O O . MET A 1 79 ? -8.629 4.623 22.236 1.00 97.19 79 MET A O 1
ATOM 654 N N . LEU A 1 80 ? -8.158 6.821 22.322 1.00 97.81 80 LEU A N 1
ATOM 655 C CA . LEU A 1 80 ? -9.500 7.219 22.757 1.00 97.81 80 LEU A CA 1
ATOM 656 C C . LEU A 1 80 ? -10.583 6.806 21.752 1.00 97.81 80 LEU A C 1
ATOM 658 O O . LEU A 1 80 ? -11.622 6.269 22.143 1.00 97.81 80 LEU A O 1
ATOM 662 N N . ALA A 1 81 ? -10.335 6.997 20.453 1.00 97.38 81 ALA A N 1
ATOM 663 C CA . ALA A 1 81 ? -11.263 6.585 19.402 1.00 97.38 81 ALA A CA 1
ATOM 664 C C . ALA A 1 81 ? -11.492 5.062 19.393 1.00 97.38 81 ALA A C 1
ATOM 666 O O . ALA A 1 81 ? -12.627 4.605 19.240 1.00 97.38 81 ALA A O 1
ATOM 667 N N . LYS A 1 82 ? -10.435 4.265 19.607 1.00 96.88 82 LYS A N 1
ATOM 668 C CA . LYS A 1 82 ? -10.539 2.802 19.714 1.00 96.88 82 LYS A CA 1
ATOM 669 C C . LYS A 1 82 ? -11.356 2.370 20.924 1.00 96.88 82 LYS A C 1
ATOM 671 O O . LYS A 1 82 ? -12.207 1.503 20.768 1.00 96.88 82 LYS A O 1
ATOM 676 N N . ILE A 1 83 ? -11.133 2.973 22.093 1.00 97.50 83 ILE A N 1
ATOM 677 C CA . ILE A 1 83 ? -11.889 2.648 23.314 1.00 97.50 83 ILE A CA 1
ATOM 678 C C . ILE A 1 83 ? -13.384 2.902 23.092 1.00 97.50 83 ILE A C 1
ATOM 680 O O . ILE A 1 83 ? -14.195 2.004 23.323 1.00 97.50 83 ILE A O 1
ATOM 684 N N . LYS A 1 84 ? -13.746 4.078 22.557 1.00 97.56 84 LYS A N 1
ATOM 685 C CA . LYS A 1 84 ? -15.144 4.423 22.242 1.00 97.56 84 LYS A CA 1
ATOM 686 C C . LYS A 1 84 ? -15.771 3.427 21.263 1.00 97.56 84 LYS A C 1
ATOM 688 O O . LYS A 1 84 ? -16.844 2.893 21.533 1.00 97.56 84 LYS A O 1
ATOM 693 N N . ARG A 1 85 ? -15.079 3.121 20.159 1.00 97.62 85 ARG A N 1
ATOM 694 C CA . ARG A 1 85 ? -15.556 2.164 19.149 1.00 97.62 85 ARG A CA 1
ATOM 695 C C . ARG A 1 85 ? -15.764 0.765 19.737 1.00 97.62 85 ARG A C 1
ATOM 697 O O . ARG A 1 85 ? -16.798 0.153 19.489 1.00 97.62 85 ARG A O 1
ATOM 704 N N . SER A 1 86 ? -14.804 0.261 20.510 1.00 97.06 86 SER A N 1
ATOM 705 C CA . SER A 1 86 ? -14.895 -1.063 21.134 1.00 97.06 86 SER A CA 1
ATOM 706 C C . SER A 1 86 ? -16.043 -1.154 22.139 1.00 97.06 86 SER A C 1
ATOM 708 O O . SER A 1 86 ? -16.703 -2.189 22.201 1.00 97.06 86 SER A O 1
ATOM 710 N N . GLY A 1 87 ? -16.313 -0.080 22.889 1.00 97.56 87 GLY A N 1
ATOM 711 C CA . GLY A 1 87 ? -17.456 -0.005 23.802 1.00 97.56 87 GLY A CA 1
ATOM 712 C C . GLY A 1 87 ? -18.791 -0.206 23.081 1.00 97.56 87 GLY A C 1
ATOM 713 O O . GLY A 1 87 ? -19.560 -1.085 23.465 1.00 97.56 87 GLY A O 1
ATOM 714 N N . VAL A 1 88 ? -19.018 0.536 21.991 1.00 97.44 88 VAL A N 1
ATOM 715 C CA . VAL A 1 88 ? -20.242 0.429 21.172 1.00 97.44 88 VAL A CA 1
ATOM 716 C C . VAL A 1 88 ? -20.379 -0.964 20.554 1.00 97.44 88 VAL A C 1
ATOM 718 O O . VAL A 1 88 ? -21.432 -1.586 20.663 1.00 97.44 88 VAL A O 1
ATOM 721 N N . ILE A 1 89 ? -19.301 -1.500 19.969 1.00 97.12 89 ILE A N 1
ATOM 722 C CA . ILE A 1 89 ? -19.312 -2.848 19.378 1.00 97.12 89 ILE A CA 1
ATOM 723 C C . ILE A 1 89 ? -19.672 -3.901 20.432 1.00 97.12 89 ILE A C 1
ATOM 725 O O . ILE A 1 89 ? -20.475 -4.788 20.162 1.00 97.12 89 ILE A O 1
ATOM 729 N N . LYS A 1 90 ? -19.106 -3.815 21.642 1.00 96.56 90 LYS A N 1
ATOM 730 C CA . LYS A 1 90 ? -19.378 -4.785 22.710 1.00 96.56 90 LYS A CA 1
ATOM 731 C C . LYS A 1 90 ? -20.838 -4.743 23.164 1.00 96.56 90 LYS A C 1
ATOM 733 O O . LYS A 1 90 ? -21.409 -5.802 23.408 1.00 96.56 90 LYS A O 1
ATOM 738 N N . GLN A 1 91 ? -21.424 -3.550 23.275 1.00 96.44 91 GLN A N 1
ATOM 739 C CA . GLN A 1 91 ? -22.838 -3.390 23.622 1.00 96.44 91 GLN A CA 1
ATOM 740 C C . GLN A 1 91 ? -23.742 -4.024 22.563 1.00 96.44 91 GLN A C 1
ATOM 742 O O . GLN A 1 91 ? -24.624 -4.806 22.907 1.00 96.44 91 GLN A O 1
ATOM 747 N N . GLU A 1 92 ? -23.488 -3.744 21.286 1.00 96.12 92 GLU A N 1
ATOM 748 C CA . GLU A 1 92 ? -24.317 -4.263 20.197 1.00 96.12 92 GLU A CA 1
ATOM 749 C C . GLU A 1 92 ? -24.173 -5.782 20.035 1.00 96.12 92 GLU A C 1
ATOM 751 O O . GLU A 1 92 ? -25.164 -6.501 19.944 1.00 96.12 92 GLU A O 1
ATOM 756 N N . LEU A 1 93 ? -22.948 -6.306 20.134 1.00 96.25 93 LEU A N 1
ATOM 757 C CA . LEU A 1 93 ? -22.714 -7.751 20.149 1.00 96.25 93 LEU A CA 1
ATOM 758 C C . LEU A 1 93 ? -23.389 -8.447 21.338 1.00 96.25 93 LEU A C 1
ATOM 760 O O . LEU A 1 93 ? -23.797 -9.598 21.208 1.00 96.25 93 LEU A O 1
ATOM 764 N N . ALA A 1 94 ? -23.493 -7.793 22.499 1.00 95.50 94 ALA A N 1
ATOM 765 C CA . ALA A 1 94 ? -24.190 -8.361 23.650 1.00 95.50 94 ALA A CA 1
ATOM 766 C C . ALA A 1 94 ? -25.704 -8.472 23.409 1.00 95.50 94 ALA A C 1
ATOM 768 O O . ALA A 1 94 ? -26.292 -9.481 23.795 1.00 95.50 94 ALA A O 1
ATOM 769 N N . LYS A 1 95 ? -26.318 -7.488 22.735 1.00 95.75 95 LYS A N 1
ATOM 770 C CA . LYS A 1 95 ? -27.734 -7.552 22.333 1.00 95.75 95 LYS A CA 1
ATOM 771 C C . LYS A 1 95 ? -27.980 -8.682 21.337 1.00 95.75 95 LYS A C 1
ATOM 773 O O . LYS A 1 95 ? -28.788 -9.555 21.628 1.00 95.75 95 LYS A O 1
ATOM 778 N N . LEU A 1 96 ? -27.199 -8.738 20.254 1.00 95.56 96 LEU A N 1
ATOM 779 C CA . LEU A 1 96 ? -27.313 -9.785 19.228 1.00 95.56 96 LEU A CA 1
ATOM 780 C C . LEU A 1 96 ? -27.137 -11.194 19.813 1.00 95.56 96 LEU A C 1
ATOM 782 O O . LEU A 1 96 ? -27.829 -12.131 19.431 1.00 95.56 96 LEU A O 1
ATOM 786 N N . LYS A 1 97 ? -26.222 -11.3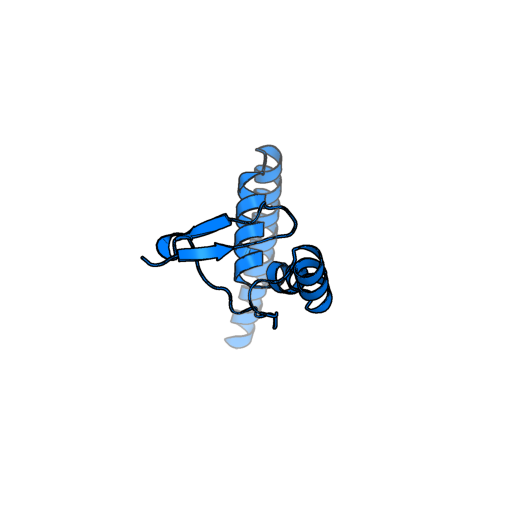63 20.776 1.00 94.38 97 LYS A N 1
ATOM 787 C CA . LYS A 1 97 ? -26.056 -12.641 21.486 1.00 94.38 97 LYS A CA 1
ATOM 788 C C . LYS A 1 97 ? -27.262 -13.005 22.345 1.00 94.38 97 LYS A C 1
ATOM 790 O O . LYS A 1 97 ? -27.563 -14.185 22.455 1.00 94.38 97 LYS A O 1
ATOM 795 N N . LYS A 1 98 ? -27.908 -12.023 22.978 1.00 93.81 98 LYS A N 1
ATOM 796 C CA . LYS A 1 98 ? -29.110 -12.242 23.792 1.00 93.81 98 LYS A CA 1
ATOM 797 C C . LYS A 1 98 ? -30.313 -12.603 22.916 1.00 93.81 98 LYS A C 1
ATOM 799 O O . LYS A 1 98 ? -31.049 -13.512 23.274 1.00 93.81 98 LYS A O 1
ATOM 804 N N . GLU A 1 99 ? -30.468 -11.927 21.779 1.00 93.50 99 GLU A N 1
ATOM 805 C CA . GLU A 1 99 ? -31.495 -12.225 20.772 1.00 93.50 99 GLU A CA 1
ATOM 806 C C . GLU A 1 99 ? -31.332 -13.638 20.205 1.00 93.50 99 GLU A C 1
ATOM 808 O O . GLU A 1 99 ? -32.287 -14.395 20.222 1.00 93.50 99 GLU A O 1
ATOM 813 N N . ASN A 1 100 ? -30.118 -14.036 19.808 1.00 92.06 100 ASN A N 1
ATOM 814 C CA . ASN A 1 100 ? -29.851 -15.385 19.286 1.00 92.06 100 ASN A CA 1
ATOM 815 C C . ASN A 1 100 ? -29.946 -16.511 20.334 1.00 92.06 100 ASN A C 1
ATOM 817 O O . ASN A 1 100 ? -29.921 -17.683 19.967 1.00 92.06 100 ASN A O 1
ATOM 821 N N . ALA A 1 101 ? -29.934 -16.175 21.627 1.00 84.50 101 ALA A N 1
ATOM 822 C CA . ALA A 1 101 ? -30.063 -17.137 22.722 1.00 84.50 101 ALA A CA 1
ATOM 823 C C . ALA A 1 101 ? -31.513 -17.296 23.212 1.00 84.50 101 ALA A C 1
ATOM 825 O O . ALA A 1 101 ? -31.761 -18.156 24.058 1.00 84.50 101 ALA A O 1
ATOM 826 N N . SER A 1 102 ? -32.424 -16.446 22.727 1.00 61.16 102 SER A N 1
ATOM 827 C CA . SER A 1 102 ? -33.873 -16.554 22.931 1.00 61.16 102 SER A CA 1
ATOM 828 C C . SER A 1 102 ? -34.492 -17.327 21.771 1.00 61.16 102 SER A C 1
ATOM 830 O O . SER A 1 102 ? -35.484 -18.040 22.027 1.00 61.16 102 SER A O 1
#

Nearest PDB structures (foldseek):
  7qiz-assembly1_O  TM=9.766E-01  e=1.650E-11  Solanum lycopersicum
  8b2l-assembly1_E3  TM=9.742E-01  e=2.026E-11  Nicotiana tabacum
  8jiv-assembly1_CM  TM=9.807E-01  e=1.234E-09  Triticum aestivum
  6em1-assembly1_M  TM=9.531E-01  e=2.211E-05  Saccharomyces cerevisiae S288C
  8t3f-assembly1_AM  TM=9.623E-01  e=3.113E-05  Saccharomyces cerevisiae

Solvent-accessible surface area (backbone atoms only — not comparable to full-atom values): 6324 Å² total; per-residue (Å²): 138,68,66,44,84,47,73,51,94,94,49,79,71,42,79,42,51,52,92,82,58,80,88,69,95,79,79,81,92,73,68,88,85,64,56,71,69,61,49,48,53,50,42,60,75,66,41,49,65,61,54,40,55,70,30,74,65,41,39,50,53,53,51,50,54,55,60,71,69,55,52,72,69,56,50,52,54,51,50,55,53,48,54,55,51,52,52,55,52,52,54,52,54,53,50,55,52,52,61,76,71,105

Radius of gyration: 22.2 Å; Cα contacts (8 Å, |Δi|>4): 49; chains: 1; bounding box: 57×30×48 Å

Sequence (102 aa):
MWQALVDAPDMVRGQMNFKRLTLTDITIDIPRVPKKKTLIEAMEKADVKNKWESSSWGRKLIVQKRRASLNDFDRFKLMLAKIKRSGVIKQELAKLKKENAS

Secondary structure (DSSP, 8-state):
--EEEE--TTS--EEEEGGG----S------SS--HHHHHHHHHHTTHHHHHHHSHHHHHHHHHHHHHT--HHHHHHHHHHHHHHHHHHHHHHHHHHHHTT-

InterPro domains:
  IPR002784 Large ribosomal subunit protein eL14 domain [PF01929] (13-85)
  IPR008991 Translation protein SH3-like domain superfamily [SSF50104] (4-61)
  IPR014722 Large ribosomal subunit protein uL2, domain 2 [G3DSA:2.30.30.30] (2-52)
  IPR039660 Large ribosomal subunit protein eL14 [PTHR11127] (3-100)

Organism: Gossypium raimondii (NCBI:txid29730)

Foldseek 3Di:
DAWDFDDDLPDDTDIDHCVVDDDDPDDFDDDDPDDNVRVVVRCVVSVVVVVQCPDPVVVVVVVVVVVVPDDPVNVVVVVVVVVVVVVVVVVVVVVVVVVVVD

Mean predicted aligned error: 5.58 Å

pLDDT: mean 93.32, std 5.24, range [58.88, 97.81]